Protein AF-A0A511FSK9-F1 (afdb_monomer)

Secondary structure (DSSP, 8-state):
----PPPPTT--HHHHHHHHHH-S-HHHHHHHHHHHHHHTT--HHHHHHHHT-------SS----

Solvent-accessible surface area (backbone atoms only — not comparable to full-atom values): 3999 Å² total; per-residue (Å²): 133,84,78,86,75,81,78,66,81,96,54,49,26,67,61,36,42,56,52,19,75,69,46,91,44,70,71,57,23,24,41,30,45,17,49,17,39,38,54,64,73,46,51,72,75,79,19,24,59,50,42,70,62,43,86,72,79,79,83,85,78,84,92,82,131

Nearest PDB structures (foldseek):
  4kmo-assembly1_B  TM=6.923E-01  e=6.658E+00  Thermochaetoides thermophila DSM 1495
  5jtw-assembly2_E  TM=4.227E-01  e=7.985E+00  Homo sapiens

Sequence (65 aa):
MGKAIALREDYDAARVRSFARRSRHAAQFRRLLALAVIYGGSTLGEAAPLAGNGPTDRSGLGSAL

Mean predicted aligned error: 9.85 Å

Foldseek 3Di:
DDDPDDDDLVDALVNLQVVLVVDPDQLVSLVSNLVSCVSVVDDNLVSCVSNVNHPPPPVPDDPPD

Organism: NCBI:txid104102

Structure (mmCIF, N/CA/C/O backbone):
data_AF-A0A511FSK9-F1
#
_entry.id   AF-A0A511FSK9-F1
#
loop_
_atom_site.group_PDB
_atom_site.id
_atom_site.type_symbol
_atom_site.label_atom_id
_atom_site.label_alt_id
_atom_site.label_comp_id
_atom_site.label_asym_id
_atom_site.label_entity_id
_atom_site.label_seq_id
_atom_site.pdbx_PDB_ins_code
_atom_site.Cartn_x
_atom_site.Cartn_y
_atom_site.Cartn_z
_atom_site.occupancy
_atom_site.B_iso_or_equiv
_atom_site.auth_seq_id
_atom_site.auth_comp_id
_atom_site.auth_asym_id
_atom_site.auth_atom_id
_atom_site.pdbx_PDB_model_num
ATOM 1 N N . MET A 1 1 ? 3.336 23.085 0.774 1.00 41.34 1 MET A N 1
ATOM 2 C CA . MET A 1 1 ? 2.848 21.949 1.584 1.00 41.34 1 MET A CA 1
ATOM 3 C C . MET A 1 1 ? 1.584 21.419 0.925 1.00 41.34 1 MET A C 1
ATOM 5 O O . MET A 1 1 ? 0.593 22.135 0.890 1.00 41.34 1 MET A O 1
ATOM 9 N N . GLY A 1 2 ? 1.656 20.253 0.274 1.00 51.53 2 GLY A N 1
ATOM 10 C CA . GLY A 1 2 ? 0.515 19.673 -0.443 1.00 51.53 2 GLY A CA 1
ATOM 11 C C . GLY A 1 2 ? -0.598 19.283 0.529 1.00 51.53 2 GLY A C 1
ATOM 12 O O . GLY A 1 2 ? -0.325 18.701 1.575 1.00 51.53 2 GLY A O 1
ATOM 13 N N . LYS A 1 3 ? -1.843 19.639 0.203 1.00 52.50 3 LYS A N 1
ATOM 14 C CA . LYS A 1 3 ? -3.025 19.314 1.007 1.00 52.50 3 LYS A CA 1
ATOM 15 C C . LYS A 1 3 ? -3.161 17.794 1.113 1.00 52.50 3 LYS A C 1
ATOM 17 O O . LYS A 1 3 ? -3.138 17.115 0.088 1.00 52.50 3 LYS A O 1
ATOM 22 N N . ALA A 1 4 ? -3.313 17.273 2.330 1.00 59.97 4 ALA A N 1
ATOM 23 C CA . ALA A 1 4 ? -3.658 15.873 2.535 1.00 59.97 4 ALA A CA 1
ATOM 24 C C . ALA A 1 4 ? -4.996 15.598 1.831 1.00 59.97 4 ALA A C 1
ATOM 26 O O . ALA A 1 4 ? -6.024 16.186 2.171 1.00 59.97 4 ALA A O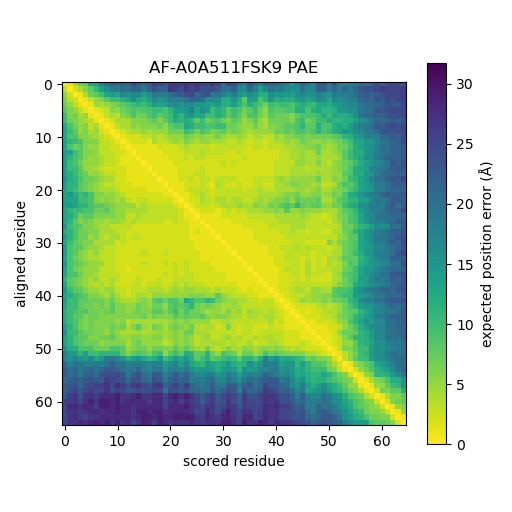 1
ATOM 27 N N . ILE A 1 5 ? -4.962 14.768 0.790 1.00 71.50 5 ILE A N 1
ATOM 28 C CA . ILE A 1 5 ? -6.170 14.291 0.121 1.00 71.50 5 ILE A CA 1
ATOM 29 C C . ILE A 1 5 ? -6.699 13.152 0.985 1.00 71.50 5 ILE A C 1
ATOM 31 O O . ILE A 1 5 ? -5.991 12.166 1.191 1.00 71.50 5 ILE A O 1
ATOM 35 N N . ALA A 1 6 ? -7.916 13.302 1.508 1.00 71.44 6 ALA A N 1
ATOM 36 C CA . ALA A 1 6 ? -8.573 12.226 2.235 1.00 71.44 6 ALA A CA 1
ATOM 37 C C . ALA A 1 6 ? -8.742 11.024 1.298 1.00 71.44 6 ALA A C 1
ATOM 39 O O . ALA A 1 6 ? -9.256 11.157 0.183 1.00 71.44 6 ALA A O 1
ATOM 40 N N . LEU A 1 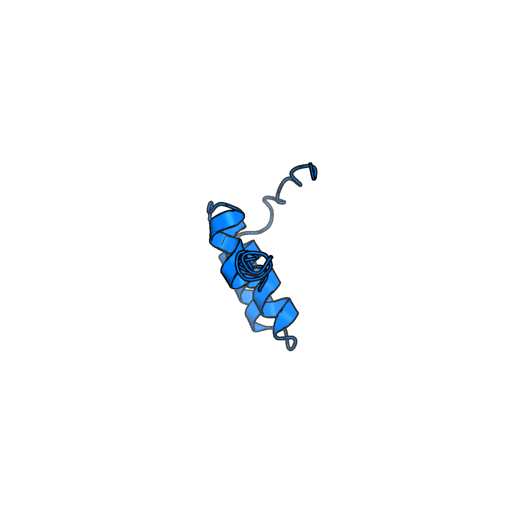7 ? -8.269 9.860 1.739 1.00 71.50 7 LEU A N 1
ATOM 41 C CA . LEU A 1 7 ? -8.487 8.623 1.011 1.00 71.50 7 LEU A CA 1
ATOM 42 C C . LEU A 1 7 ? -9.964 8.253 1.091 1.00 71.50 7 LEU A C 1
ATOM 44 O O . LEU A 1 7 ? -10.605 8.386 2.127 1.00 71.50 7 LEU A O 1
ATOM 48 N N . ARG A 1 8 ? -10.505 7.805 -0.037 1.00 80.19 8 ARG A N 1
ATOM 49 C CA . ARG A 1 8 ? -11.907 7.416 -0.141 1.00 80.19 8 ARG A CA 1
ATOM 50 C C . ARG A 1 8 ? -12.109 6.052 0.517 1.00 80.19 8 ARG A C 1
ATOM 52 O O . ARG A 1 8 ? -11.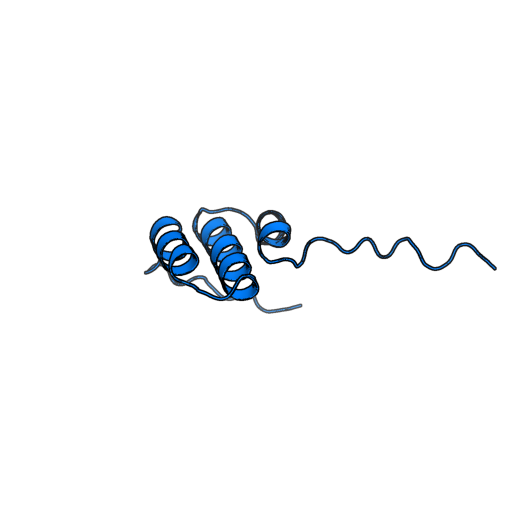494 5.093 0.060 1.00 80.19 8 ARG A O 1
ATOM 59 N N . GLU A 1 9 ? -12.962 5.971 1.534 1.00 77.19 9 GLU A N 1
ATOM 60 C CA . GLU A 1 9 ? -13.169 4.769 2.367 1.00 77.19 9 GLU A CA 1
ATOM 61 C C . GLU A 1 9 ? -13.821 3.591 1.622 1.00 77.19 9 GLU A C 1
ATOM 63 O O . GLU A 1 9 ? -13.700 2.445 2.042 1.00 77.19 9 GLU A O 1
ATOM 68 N N . ASP A 1 10 ? -14.428 3.844 0.458 1.00 82.94 10 ASP A N 1
ATOM 69 C CA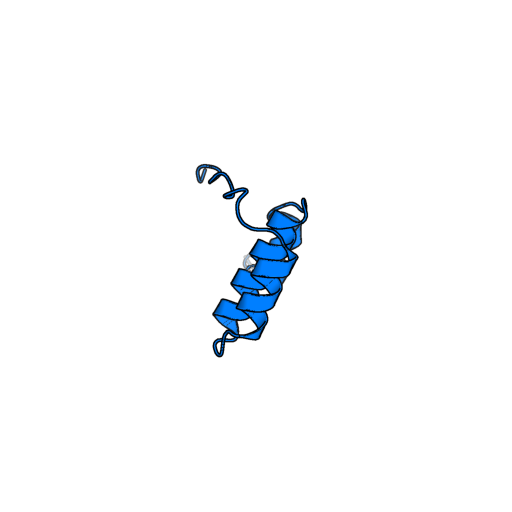 . ASP A 1 10 ? -15.012 2.812 -0.416 1.00 82.94 10 ASP A CA 1
ATOM 70 C C . ASP A 1 10 ? -13.973 1.798 -0.962 1.00 82.94 10 ASP A C 1
ATOM 72 O O . ASP A 1 10 ? -14.327 0.798 -1.606 1.00 82.94 10 ASP A O 1
ATOM 76 N N . TYR A 1 11 ? -12.678 2.075 -0.772 1.00 81.00 11 TYR A N 1
ATOM 77 C CA . TYR A 1 11 ? -11.564 1.255 -1.234 1.00 81.00 11 TYR A CA 1
ATOM 78 C C . TYR A 1 11 ? -10.709 0.759 -0.073 1.00 81.00 11 TYR A C 1
ATOM 80 O O . TYR A 1 11 ? -10.242 1.532 0.754 1.00 81.00 11 TYR A O 1
ATOM 88 N N . ASP A 1 12 ? -10.432 -0.543 -0.092 1.00 86.25 12 ASP A N 1
ATOM 89 C CA . ASP A 1 12 ? -9.496 -1.192 0.816 1.00 86.25 12 ASP A CA 1
ATOM 90 C C . ASP A 1 12 ? -8.173 -1.556 0.111 1.00 86.25 12 ASP A C 1
ATOM 92 O O . ASP A 1 12 ? -8.056 -1.604 -1.123 1.00 86.25 12 ASP A O 1
ATOM 96 N N . ALA A 1 13 ? -7.155 -1.856 0.916 1.00 87.75 13 ALA A N 1
ATOM 97 C CA . ALA A 1 13 ? -5.831 -2.252 0.450 1.00 87.75 13 ALA A CA 1
ATOM 98 C C . ALA A 1 13 ? -5.841 -3.486 -0.477 1.00 87.75 13 ALA A C 1
ATOM 100 O O . ALA A 1 13 ? -5.040 -3.573 -1.416 1.00 87.75 13 ALA A O 1
ATOM 101 N N . ALA A 1 14 ? -6.726 -4.458 -0.238 1.00 88.25 14 ALA A N 1
ATOM 102 C CA . ALA A 1 14 ? -6.788 -5.700 -1.006 1.00 88.25 14 ALA A CA 1
ATOM 103 C C . ALA A 1 14 ? -7.356 -5.459 -2.412 1.00 88.25 14 ALA A C 1
ATOM 105 O O . ALA A 1 14 ? -6.802 -5.933 -3.411 1.00 88.25 14 ALA A O 1
ATOM 106 N N . ARG A 1 15 ? -8.403 -4.641 -2.506 1.00 89.12 15 ARG A N 1
ATOM 107 C CA . ARG A 1 15 ? -9.025 -4.205 -3.751 1.00 89.12 15 ARG A CA 1
ATOM 108 C C . ARG A 1 15 ? -8.028 -3.409 -4.589 1.00 89.12 15 ARG A C 1
ATOM 110 O O . ARG A 1 15 ? -7.849 -3.723 -5.767 1.00 89.12 15 ARG A O 1
ATOM 117 N N . VAL A 1 16 ? -7.282 -2.478 -3.991 1.00 90.19 16 VAL A N 1
ATOM 118 C CA . VAL A 1 16 ? -6.231 -1.726 -4.702 1.00 90.19 16 VAL A CA 1
ATOM 119 C C . VAL A 1 16 ? -5.088 -2.638 -5.182 1.00 90.19 16 VAL A C 1
ATOM 121 O O . VAL A 1 16 ? -4.641 -2.497 -6.322 1.00 90.19 16 VAL A O 1
ATOM 124 N N . ARG A 1 17 ? -4.666 -3.644 -4.397 1.00 87.56 17 ARG A N 1
ATOM 125 C CA . ARG A 1 17 ? -3.684 -4.659 -4.846 1.00 87.56 17 ARG A CA 1
ATOM 126 C C . ARG A 1 17 ? -4.183 -5.46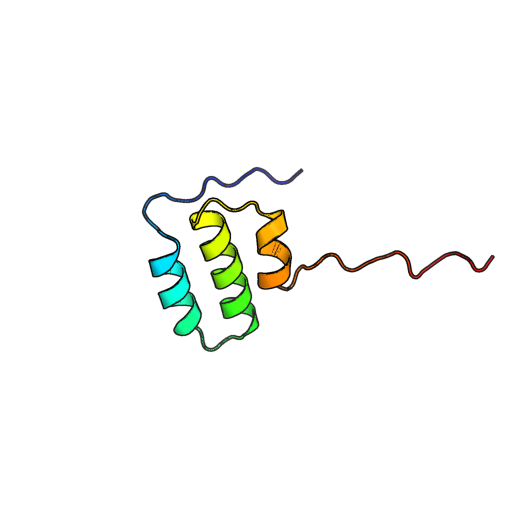9 -6.040 1.00 87.56 17 ARG A C 1
ATOM 128 O O . ARG A 1 17 ? -3.404 -5.757 -6.949 1.00 87.56 17 ARG A O 1
ATOM 135 N N . SER A 1 18 ? -5.467 -5.825 -6.066 1.00 90.31 18 SER A N 1
ATOM 136 C CA . SER A 1 18 ? -6.053 -6.553 -7.196 1.00 90.31 18 SER A CA 1
ATOM 137 C C . SER A 1 18 ? -6.014 -5.725 -8.489 1.00 90.31 18 SER A C 1
ATOM 139 O O . SER A 1 18 ? -5.643 -6.243 -9.543 1.00 90.31 18 SER A O 1
ATOM 141 N N . PHE A 1 19 ? -6.286 -4.418 -8.401 1.00 88.75 19 PHE A N 1
ATOM 142 C CA . PHE A 1 19 ? -6.161 -3.495 -9.529 1.00 88.75 19 PHE A CA 1
ATOM 143 C C . PHE A 1 19 ? -4.712 -3.287 -9.952 1.00 88.75 19 PHE A C 1
ATOM 145 O O . PHE A 1 19 ? -4.435 -3.275 -11.151 1.00 88.75 19 PHE A O 1
ATOM 152 N N . ALA A 1 20 ? -3.784 -3.196 -8.993 1.00 89.31 20 ALA A N 1
ATOM 153 C CA . ALA A 1 20 ? -2.358 -3.119 -9.284 1.00 89.31 20 ALA A CA 1
ATOM 154 C C . ALA A 1 20 ? -1.937 -4.299 -10.163 1.00 89.31 20 ALA A C 1
ATOM 156 O O . ALA A 1 20 ? -1.438 -4.083 -11.262 1.00 89.31 20 ALA A O 1
ATOM 157 N N . ARG A 1 21 ? -2.238 -5.538 -9.750 1.00 87.75 21 ARG A N 1
ATOM 158 C CA . ARG A 1 21 ? -1.876 -6.767 -10.485 1.00 87.75 21 ARG A CA 1
ATOM 159 C C . ARG A 1 21 ? -2.448 -6.848 -11.903 1.00 87.75 21 ARG A C 1
ATOM 161 O O . ARG A 1 21 ? -1.885 -7.548 -12.735 1.00 87.75 21 ARG A O 1
ATOM 168 N N . ARG A 1 22 ? -3.553 -6.153 -12.177 1.00 91.75 22 ARG A N 1
ATOM 169 C CA . ARG A 1 22 ? -4.167 -6.069 -13.513 1.00 91.75 22 ARG A CA 1
ATOM 170 C C . ARG A 1 22 ? -3.541 -4.983 -14.391 1.00 91.75 22 ARG A C 1
ATOM 172 O O . ARG A 1 22 ? -3.837 -4.924 -15.582 1.00 91.75 22 ARG A O 1
ATOM 179 N N . SER A 1 23 ? -2.710 -4.108 -13.827 1.00 89.31 23 SER A N 1
ATOM 180 C CA . SER A 1 23 ? -2.033 -3.057 -14.579 1.00 89.31 23 SER A CA 1
ATOM 181 C C . SER A 1 23 ? -0.857 -3.626 -15.370 1.00 89.31 23 SER A C 1
ATOM 183 O O . SER A 1 23 ? 0.057 -4.227 -14.813 1.00 89.31 23 SER A O 1
ATOM 185 N N . ARG A 1 24 ? -0.844 -3.367 -16.682 1.00 89.25 24 ARG A N 1
ATOM 186 C CA . ARG A 1 24 ? 0.270 -3.724 -17.577 1.00 89.25 24 ARG A CA 1
ATOM 187 C C . ARG A 1 24 ? 1.487 -2.799 -17.448 1.00 89.25 24 ARG A C 1
ATOM 189 O O . ARG A 1 24 ? 2.532 -3.071 -18.028 1.00 89.25 24 ARG A O 1
ATOM 196 N N . HIS A 1 25 ? 1.340 -1.664 -16.761 1.00 91.19 25 HIS A N 1
ATOM 197 C CA . HIS A 1 25 ? 2.364 -0.626 -16.685 1.00 91.19 25 HIS A CA 1
ATOM 198 C C . HIS A 1 25 ? 3.081 -0.692 -15.337 1.00 91.19 25 HIS A C 1
ATOM 200 O O . HIS A 1 25 ? 2.499 -0.358 -14.307 1.00 91.19 25 HIS A O 1
ATOM 206 N N . ALA A 1 26 ? 4.369 -1.043 -15.337 1.00 85.75 26 ALA A N 1
ATOM 207 C CA . ALA A 1 26 ? 5.157 -1.213 -14.111 1.00 85.75 26 ALA A CA 1
ATOM 208 C C . ALA A 1 26 ? 5.163 0.036 -13.204 1.00 85.75 26 ALA A C 1
ATOM 210 O O . ALA A 1 26 ? 5.061 -0.073 -11.983 1.00 85.75 26 ALA A O 1
ATOM 211 N N . ALA A 1 27 ? 5.213 1.237 -13.789 1.00 86.56 27 ALA A N 1
ATOM 212 C CA . ALA A 1 27 ? 5.135 2.489 -13.035 1.00 86.56 27 ALA A CA 1
ATOM 213 C C . ALA A 1 27 ? 3.759 2.705 -12.376 1.00 86.56 27 ALA A C 1
ATOM 215 O O . ALA A 1 27 ? 3.663 3.266 -11.286 1.00 86.56 27 ALA A O 1
ATOM 216 N N . GLN A 1 28 ? 2.683 2.251 -13.022 1.00 90.38 28 GLN A N 1
ATOM 217 C CA . GLN A 1 28 ? 1.327 2.352 -12.487 1.00 90.38 28 GLN A CA 1
ATOM 218 C C . GLN A 1 28 ? 1.070 1.280 -11.421 1.00 90.38 28 GLN A C 1
ATOM 220 O O . GLN A 1 28 ? 0.484 1.588 -10.387 1.00 90.38 28 GLN A O 1
ATOM 225 N N . PHE A 1 29 ? 1.586 0.063 -11.623 1.00 91.00 29 PHE A N 1
ATOM 226 C CA . PHE A 1 29 ? 1.601 -1.006 -10.623 1.00 91.00 29 PHE A CA 1
ATOM 227 C C . PHE A 1 29 ? 2.227 -0.527 -9.306 1.00 91.00 29 PHE A C 1
ATOM 229 O O . PHE A 1 29 ? 1.609 -0.631 -8.250 1.00 91.00 29 PHE A O 1
ATOM 236 N N . ARG A 1 30 ? 3.418 0.076 -9.381 1.00 89.69 30 ARG A N 1
ATOM 237 C CA . ARG A 1 30 ? 4.164 0.624 -8.236 1.00 89.69 30 ARG A CA 1
ATOM 238 C C . ARG A 1 30 ? 3.386 1.699 -7.475 1.00 89.69 30 ARG A C 1
ATOM 240 O O . ARG A 1 30 ? 3.274 1.636 -6.252 1.00 89.69 30 ARG A O 1
ATOM 247 N N . ARG A 1 31 ? 2.768 2.641 -8.195 1.00 88.75 31 ARG A N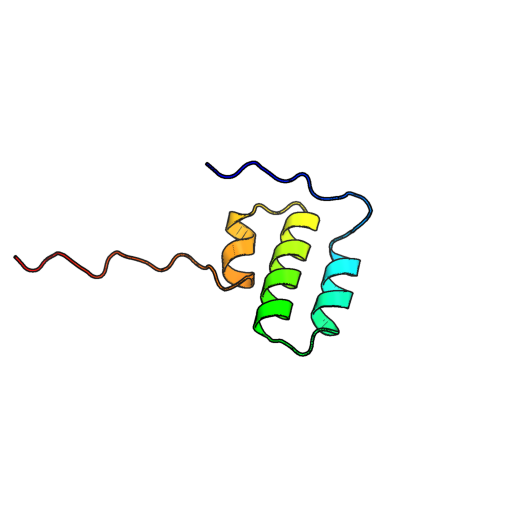 1
ATOM 248 C CA . ARG A 1 31 ? 1.906 3.677 -7.595 1.00 88.75 31 ARG A CA 1
ATOM 249 C C . ARG A 1 31 ? 0.672 3.099 -6.903 1.00 88.75 31 ARG A C 1
ATOM 251 O O . ARG A 1 31 ? 0.344 3.521 -5.799 1.00 88.75 31 ARG A O 1
ATOM 258 N N . LEU A 1 32 ? 0.005 2.124 -7.520 1.00 90.44 32 LEU A N 1
ATOM 259 C CA . LEU A 1 32 ? -1.145 1.452 -6.907 1.00 90.44 32 LEU A CA 1
ATOM 260 C C . LEU A 1 32 ? -0.733 0.643 -5.672 1.00 90.44 32 LEU A C 1
ATOM 262 O O . LEU A 1 32 ? -1.469 0.600 -4.693 1.00 90.44 32 LEU A O 1
ATOM 266 N N . LEU A 1 33 ? 0.459 0.049 -5.680 1.00 89.00 33 LEU A N 1
ATOM 267 C CA . LEU A 1 33 ? 0.976 -0.687 -4.533 1.00 89.00 33 LEU A CA 1
ATOM 268 C C . LEU A 1 33 ? 1.245 0.232 -3.333 1.00 89.00 33 LEU A C 1
ATOM 270 O O . LEU A 1 33 ? 0.882 -0.113 -2.211 1.00 89.00 33 LEU A O 1
ATOM 274 N N . ALA A 1 34 ? 1.807 1.419 -3.572 1.00 89.56 34 ALA A N 1
ATOM 275 C CA . ALA A 1 34 ? 1.963 2.437 -2.536 1.00 89.56 34 ALA A CA 1
ATOM 276 C C . ALA A 1 34 ? 0.607 2.886 -1.971 1.00 89.56 34 ALA A C 1
ATOM 278 O O . ALA A 1 34 ? 0.440 2.953 -0.757 1.00 89.56 34 ALA A O 1
ATOM 279 N N . LEU A 1 35 ? -0.392 3.109 -2.832 1.00 88.69 35 LEU A N 1
ATOM 280 C CA . LEU A 1 35 ? -1.751 3.425 -2.385 1.00 88.69 35 LEU A CA 1
ATOM 281 C C . LEU A 1 35 ? -2.349 2.310 -1.526 1.00 88.69 35 LEU A C 1
ATOM 283 O O . LEU A 1 35 ? -2.935 2.601 -0.491 1.00 88.69 35 LEU A O 1
ATOM 287 N N . ALA A 1 36 ? -2.173 1.044 -1.908 1.00 90.19 36 ALA A N 1
ATOM 288 C CA . ALA A 1 36 ? -2.661 -0.081 -1.116 1.00 90.19 36 ALA A CA 1
ATOM 289 C C . ALA A 1 36 ? -2.046 -0.131 0.291 1.00 90.19 36 ALA A C 1
ATOM 291 O O . ALA A 1 36 ? -2.710 -0.547 1.232 1.00 90.19 36 ALA A O 1
ATOM 292 N N . VAL A 1 37 ? -0.789 0.288 0.439 1.00 88.44 37 VAL A N 1
ATOM 293 C CA . VAL A 1 37 ? -0.120 0.370 1.742 1.00 88.44 37 VAL A CA 1
ATOM 294 C C . VAL A 1 37 ? -0.703 1.503 2.588 1.00 88.44 37 VAL A C 1
ATOM 296 O O . VAL A 1 37 ? -1.026 1.275 3.749 1.00 88.44 37 VAL A O 1
ATOM 299 N N . ILE A 1 38 ? -0.971 2.671 1.996 1.00 88.75 38 ILE A N 1
ATOM 300 C CA . ILE A 1 38 ? -1.613 3.785 2.716 1.00 88.75 38 ILE A CA 1
ATOM 301 C C . ILE A 1 38 ? -3.054 3.425 3.121 1.00 88.75 38 ILE A C 1
ATOM 303 O O . ILE A 1 38 ? -3.461 3.670 4.252 1.00 88.75 38 ILE A O 1
ATOM 307 N N . TYR A 1 39 ? -3.807 2.753 2.244 1.00 87.88 39 TYR A N 1
ATOM 308 C CA . TYR A 1 39 ? -5.130 2.204 2.575 1.00 87.88 39 TYR A CA 1
ATOM 309 C C . TYR A 1 39 ? -5.090 1.129 3.670 1.00 87.88 39 TYR A C 1
ATOM 311 O O . TYR A 1 39 ? -6.093 0.896 4.335 1.00 87.88 39 TYR A O 1
ATOM 319 N N . GLY A 1 40 ? -3.946 0.469 3.860 1.00 85.38 40 GLY A N 1
ATOM 320 C CA . GLY A 1 40 ? -3.712 -0.481 4.948 1.00 85.38 40 GLY A CA 1
ATOM 321 C C . GLY A 1 40 ? -3.382 0.175 6.292 1.00 85.38 40 GLY A C 1
ATOM 322 O O . GLY A 1 40 ? -3.128 -0.548 7.250 1.00 85.38 40 GLY A O 1
ATOM 323 N N . GLY A 1 41 ? -3.368 1.512 6.367 1.00 84.25 41 GLY A N 1
ATOM 324 C CA . GLY A 1 41 ? -3.063 2.275 7.580 1.00 84.25 41 GLY A CA 1
ATOM 325 C C . GLY A 1 41 ? -1.597 2.694 7.722 1.00 84.25 41 GLY A C 1
ATOM 326 O O . GLY A 1 41 ? -1.242 3.308 8.724 1.00 84.25 41 GLY A O 1
ATOM 327 N N . SER A 1 42 ? -0.742 2.395 6.742 1.00 83.50 42 SER A N 1
ATOM 328 C CA . SER A 1 42 ? 0.651 2.852 6.745 1.00 83.50 42 SER A CA 1
ATOM 329 C C . SER A 1 42 ? 0.780 4.312 6.313 1.00 83.50 42 SER A C 1
ATOM 331 O O . SER A 1 42 ? -0.089 4.892 5.657 1.00 83.50 42 SER A O 1
ATOM 333 N N . THR A 1 43 ? 1.912 4.920 6.646 1.00 80.62 43 THR A N 1
ATOM 334 C CA . THR A 1 43 ? 2.190 6.317 6.309 1.00 80.62 43 THR A CA 1
ATOM 335 C C . THR A 1 43 ? 2.656 6.483 4.859 1.00 80.62 43 THR A C 1
ATOM 337 O O . THR A 1 43 ? 3.179 5.567 4.221 1.00 80.62 43 THR A O 1
ATOM 340 N N . LEU A 1 44 ? 2.524 7.703 4.327 1.00 78.06 44 LEU A N 1
ATOM 341 C CA . LEU A 1 44 ? 2.990 8.040 2.976 1.00 78.06 44 LEU A CA 1
ATOM 342 C C . LEU A 1 44 ? 4.506 7.801 2.797 1.00 78.06 44 LEU A C 1
ATOM 344 O O . LEU A 1 44 ? 4.948 7.464 1.701 1.00 78.06 44 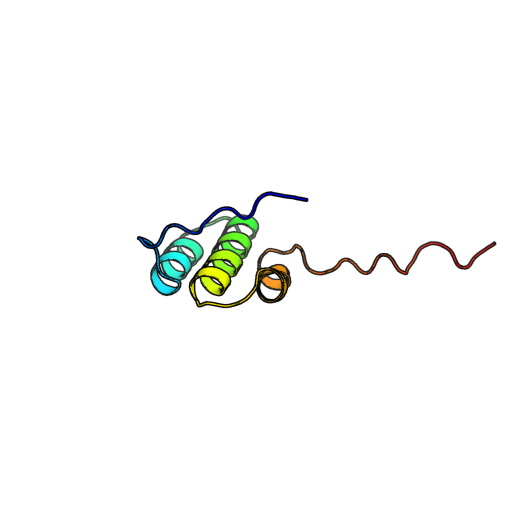LEU A O 1
ATOM 348 N N . GLY A 1 45 ? 5.290 7.959 3.871 1.00 81.06 45 GLY A N 1
ATOM 349 C CA . GLY A 1 45 ? 6.735 7.714 3.880 1.00 81.06 45 GLY A CA 1
ATOM 350 C C . GLY A 1 45 ? 7.086 6.233 3.742 1.00 81.06 45 GLY A C 1
ATOM 351 O O . GLY A 1 45 ? 7.944 5.884 2.936 1.00 81.06 45 GLY A O 1
ATOM 352 N N . GLU A 1 46 ? 6.368 5.355 4.443 1.00 82.12 46 GLU A N 1
ATOM 353 C CA . GLU A 1 46 ? 6.532 3.897 4.322 1.00 82.12 46 GLU A CA 1
ATOM 354 C C . GLU A 1 46 ? 6.121 3.382 2.935 1.00 82.12 46 GLU A C 1
ATOM 356 O O . GLU A 1 46 ? 6.675 2.407 2.429 1.00 82.12 46 GLU A O 1
ATOM 361 N N . ALA A 1 47 ? 5.179 4.065 2.282 1.00 84.69 47 ALA A N 1
ATOM 362 C CA . ALA A 1 47 ? 4.713 3.726 0.943 1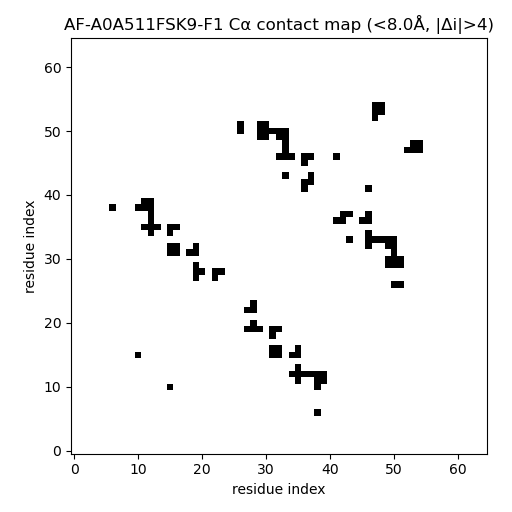.00 84.69 47 ALA A CA 1
ATOM 363 C C . ALA A 1 47 ? 5.604 4.274 -0.197 1.00 84.69 47 ALA A C 1
ATOM 365 O O . ALA A 1 47 ? 5.548 3.765 -1.321 1.00 84.69 47 ALA A O 1
ATOM 366 N N . ALA A 1 48 ? 6.435 5.291 0.057 1.00 81.81 48 ALA A N 1
ATOM 367 C CA . ALA A 1 48 ? 7.249 5.970 -0.960 1.00 81.81 48 ALA A CA 1
ATOM 368 C C . ALA A 1 48 ? 8.241 5.061 -1.727 1.00 81.81 48 ALA A C 1
ATOM 370 O O . ALA A 1 48 ? 8.348 5.195 -2.951 1.00 81.81 48 ALA A O 1
ATOM 371 N N . PRO A 1 49 ? 8.924 4.083 -1.096 1.00 82.88 49 PRO A N 1
ATOM 372 C CA . PRO A 1 49 ? 9.797 3.154 -1.818 1.00 82.88 49 PRO A CA 1
ATOM 373 C C . PRO A 1 49 ? 9.048 2.326 -2.873 1.00 82.88 49 PRO A C 1
ATOM 375 O O . PRO A 1 49 ? 9.588 2.008 -3.936 1.00 82.88 49 PRO A O 1
ATOM 378 N N . LEU A 1 50 ? 7.778 2.006 -2.608 1.00 83.00 50 LEU A N 1
ATOM 379 C CA . LEU A 1 50 ? 6.951 1.183 -3.490 1.00 83.00 50 LEU A CA 1
ATOM 380 C C . LEU A 1 50 ? 6.511 1.957 -4.731 1.00 83.00 50 LEU A C 1
ATOM 382 O O . LEU A 1 50 ? 6.520 1.391 -5.822 1.00 83.00 50 LEU A O 1
ATOM 386 N N . ALA A 1 51 ? 6.199 3.249 -4.592 1.00 77.44 51 ALA A N 1
ATOM 387 C CA . ALA A 1 51 ? 5.794 4.112 -5.702 1.00 77.44 51 ALA A CA 1
ATOM 388 C C . ALA A 1 51 ? 6.965 4.592 -6.583 1.00 77.44 51 ALA A C 1
ATOM 390 O O . ALA A 1 51 ? 6.732 5.227 -7.614 1.00 77.44 51 ALA A O 1
ATOM 391 N N . GLY A 1 52 ? 8.207 4.220 -6.249 1.00 72.44 52 GLY A N 1
ATOM 392 C CA . GLY A 1 52 ? 9.403 4.583 -7.019 1.00 72.44 52 GLY A CA 1
ATOM 393 C C . GLY A 1 52 ? 9.914 5.998 -6.737 1.00 72.44 52 GLY A C 1
ATOM 394 O O . GLY A 1 52 ? 10.811 6.467 -7.424 1.00 72.44 52 GLY A O 1
ATOM 395 N N . ASN A 1 53 ? 9.364 6.655 -5.719 1.00 66.19 53 ASN A N 1
ATOM 396 C CA . ASN A 1 53 ? 9.781 7.944 -5.173 1.00 66.19 53 ASN A CA 1
ATOM 397 C C . ASN A 1 53 ? 10.532 7.753 -3.848 1.00 66.19 53 ASN A C 1
ATOM 399 O O . ASN A 1 53 ? 10.359 8.540 -2.918 1.00 66.19 53 ASN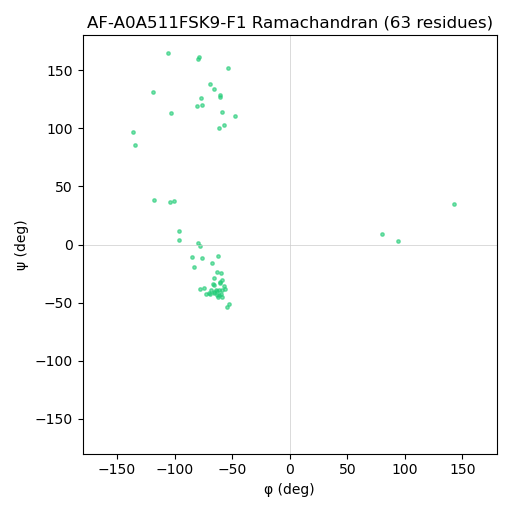 A O 1
ATOM 403 N N . GLY A 1 54 ? 11.333 6.683 -3.753 1.00 59.22 54 GLY A N 1
ATOM 404 C CA . GLY A 1 54 ? 12.255 6.501 -2.635 1.00 59.22 54 GLY A CA 1
ATOM 405 C C . GLY A 1 54 ? 13.140 7.741 -2.478 1.00 59.22 54 GLY A C 1
ATOM 406 O O . GLY A 1 54 ? 13.351 8.445 -3.470 1.00 59.22 54 GLY A O 1
ATOM 407 N N . PRO A 1 55 ? 13.624 8.042 -1.262 1.00 53.09 55 PRO A N 1
ATOM 408 C CA . PRO A 1 55 ? 14.497 9.182 -1.046 1.00 53.09 55 PRO A CA 1
ATOM 409 C C . PRO A 1 55 ? 15.714 9.026 -1.960 1.00 53.09 55 PRO A C 1
ATOM 411 O O . PRO A 1 55 ? 16.595 8.208 -1.713 1.00 53.09 55 PRO A O 1
ATOM 414 N N . THR A 1 56 ? 15.739 9.777 -3.061 1.00 58.53 56 THR A N 1
ATOM 415 C CA . THR A 1 56 ? 16.974 10.071 -3.773 1.00 58.53 56 THR A CA 1
ATOM 416 C C . THR A 1 56 ? 17.820 10.822 -2.771 1.00 58.53 56 THR A C 1
ATOM 418 O O . THR A 1 56 ? 17.570 12.002 -2.520 1.00 58.53 56 THR A O 1
ATOM 421 N N . ASP A 1 57 ? 18.756 10.115 -2.146 1.00 54.00 57 ASP A N 1
ATOM 422 C CA . ASP A 1 57 ? 19.870 10.742 -1.465 1.00 54.00 57 ASP A CA 1
ATOM 423 C C . ASP A 1 57 ? 20.463 11.785 -2.423 1.00 54.00 57 ASP A C 1
ATOM 425 O O . ASP A 1 57 ? 20.972 11.467 -3.498 1.00 54.00 57 ASP A O 1
ATOM 429 N N . ARG A 1 58 ? 20.284 13.060 -2.071 1.00 53.16 58 ARG A N 1
ATOM 430 C CA . ARG A 1 58 ? 20.886 14.207 -2.752 1.00 53.16 58 ARG A CA 1
ATOM 431 C C . ARG A 1 58 ? 22.099 14.672 -1.947 1.00 53.16 58 ARG A C 1
ATOM 433 O O . ARG A 1 58 ? 22.325 15.871 -1.838 1.00 53.16 58 ARG A O 1
ATOM 440 N N . SER A 1 59 ? 22.853 13.737 -1.367 1.00 53.41 59 SER A N 1
ATOM 441 C CA . SER A 1 59 ? 24.059 14.037 -0.587 1.00 53.41 59 SER A CA 1
ATOM 442 C C . SER A 1 59 ? 25.338 13.918 -1.431 1.00 53.41 59 SER A C 1
ATOM 444 O O . SER A 1 59 ? 26.436 14.100 -0.921 1.00 53.41 59 SER A O 1
ATOM 446 N N . GLY A 1 60 ? 25.220 13.658 -2.739 1.00 51.91 60 GLY A N 1
ATOM 447 C CA . GLY A 1 60 ? 26.353 13.440 -3.647 1.00 51.91 60 GLY A CA 1
ATOM 448 C C . GLY A 1 60 ? 26.854 14.643 -4.457 1.00 51.91 60 GLY A C 1
ATOM 449 O O . GLY A 1 60 ? 27.620 14.427 -5.389 1.00 51.91 60 GLY A O 1
ATOM 450 N N . LEU A 1 61 ? 26.440 15.886 -4.182 1.00 57.19 61 LEU A N 1
ATOM 451 C CA . LEU A 1 61 ? 26.943 17.062 -4.915 1.00 57.19 61 LEU A CA 1
ATOM 452 C C . LEU A 1 61 ? 27.268 18.216 -3.956 1.00 57.19 61 LEU A C 1
ATOM 454 O O . LEU A 1 61 ? 26.374 18.979 -3.600 1.00 57.19 61 LEU A O 1
ATOM 458 N N . GLY A 1 62 ? 28.545 18.361 -3.576 1.00 50.44 62 GLY A N 1
ATOM 459 C CA . GLY A 1 62 ? 29.042 19.619 -2.997 1.00 50.44 62 GLY A CA 1
ATOM 460 C C . GLY A 1 62 ? 30.067 19.553 -1.858 1.00 50.44 62 GLY A C 1
ATOM 461 O O . GLY A 1 62 ? 30.022 20.418 -0.994 1.00 50.44 62 GLY A O 1
ATOM 462 N N . SER A 1 63 ? 30.991 18.586 -1.829 1.00 47.75 63 SER A N 1
ATOM 463 C CA . SER A 1 63 ? 32.202 18.658 -0.975 1.00 47.75 63 SER A CA 1
ATOM 464 C C . SER A 1 63 ? 33.489 18.664 -1.803 1.00 47.75 63 SER A C 1
ATOM 466 O O . SER A 1 63 ? 34.484 18.043 -1.446 1.00 47.75 63 SER A O 1
ATOM 468 N N . ALA A 1 64 ? 33.450 19.357 -2.938 1.00 51.09 64 ALA A N 1
ATOM 469 C CA . ALA A 1 64 ? 34.629 19.744 -3.694 1.00 51.09 64 ALA A CA 1
ATOM 470 C C . ALA A 1 64 ? 34.448 21.210 -4.084 1.00 51.09 64 ALA A C 1
ATOM 472 O O . ALA A 1 64 ? 33.853 21.488 -5.122 1.00 51.09 64 ALA A O 1
ATOM 473 N N . LEU A 1 65 ? 34.842 22.099 -3.171 1.00 53.12 65 LEU A N 1
ATOM 474 C CA . LEU A 1 65 ? 35.446 23.420 -3.380 1.00 53.12 65 LEU A CA 1
ATOM 475 C C . LEU A 1 65 ? 35.788 24.006 -2.006 1.00 53.12 65 LEU A C 1
ATOM 477 O O . LEU A 1 65 ? 34.867 24.093 -1.164 1.00 53.12 65 LEU A O 1
#

pLDDT: mean 76.91, std 14.82, range [41.34, 91.75]

Radius of gyration: 15.17 Å; Cα contacts (8 Å, |Δi|>4): 62; chains: 1; bounding box: 50×30×25 Å